Protein AF-A0A934MKE3-F1 (afdb_monomer_lite)

Structure (mmCIF, N/CA/C/O backbone):
data_AF-A0A934MKE3-F1
#
_entry.id   AF-A0A934MKE3-F1
#
loop_
_atom_site.group_PDB
_atom_site.id
_atom_site.type_symbol
_atom_site.label_atom_id
_atom_site.label_alt_id
_atom_site.label_comp_id
_atom_site.label_asym_id
_atom_site.label_entity_id
_atom_site.label_seq_id
_atom_site.pdbx_PDB_ins_code
_atom_site.Cartn_x
_atom_site.Cartn_y
_atom_site.Cartn_z
_atom_site.occupancy
_atom_site.B_iso_or_equiv
_atom_site.auth_seq_id
_atom_site.auth_comp_id
_atom_site.auth_asym_id
_atom_site.auth_atom_id
_atom_site.pdbx_PDB_model_num
ATOM 1 N N . MET A 1 1 ? -7.592 9.055 -10.325 1.00 65.50 1 MET A N 1
ATOM 2 C CA . MET A 1 1 ? -6.596 9.109 -9.235 1.00 65.50 1 MET A CA 1
ATOM 3 C C . MET A 1 1 ? -7.256 8.612 -7.961 1.00 65.50 1 MET A C 1
ATOM 5 O O . MET A 1 1 ? -8.304 9.139 -7.604 1.00 65.50 1 MET A O 1
ATOM 9 N N . LEU A 1 2 ? -6.713 7.560 -7.345 1.00 81.56 2 LEU A N 1
ATOM 10 C CA . LEU A 1 2 ? -7.258 6.968 -6.118 1.00 81.56 2 LEU A CA 1
ATOM 11 C C . LEU A 1 2 ? -6.982 7.886 -4.920 1.00 81.56 2 LEU A C 1
ATOM 13 O O . LEU A 1 2 ? -6.021 8.658 -4.921 1.00 81.56 2 LEU A O 1
ATOM 17 N N . LYS A 1 3 ? -7.829 7.820 -3.888 1.00 84.31 3 LYS A N 1
ATOM 18 C CA . LYS A 1 3 ? -7.722 8.707 -2.722 1.00 84.31 3 LYS A CA 1
ATOM 19 C C . LYS A 1 3 ? -6.380 8.546 -2.005 1.00 84.31 3 LYS A C 1
ATOM 21 O O . LYS A 1 3 ? -5.757 9.561 -1.706 1.00 84.31 3 LYS A O 1
ATOM 26 N N . PHE A 1 4 ? -5.903 7.315 -1.800 1.00 83.56 4 PHE A N 1
ATOM 27 C CA . PHE A 1 4 ? -4.581 7.083 -1.208 1.00 83.56 4 PHE A CA 1
ATOM 28 C C . PHE A 1 4 ? -3.449 7.681 -2.053 1.00 83.56 4 PHE A C 1
ATOM 30 O O . PHE A 1 4 ? -2.559 8.306 -1.493 1.00 83.56 4 PHE A O 1
ATOM 37 N N . GLN A 1 5 ? -3.519 7.596 -3.387 1.00 83.75 5 GLN A N 1
ATOM 38 C CA . GLN A 1 5 ? -2.505 8.186 -4.271 1.00 83.75 5 GLN A CA 1
ATOM 39 C C . GLN A 1 5 ? -2.430 9.704 -4.096 1.00 83.75 5 GLN A C 1
ATOM 41 O O . GLN A 1 5 ? -1.339 10.252 -3.998 1.00 83.75 5 GLN A O 1
ATOM 46 N N . ARG A 1 6 ? -3.582 10.382 -3.987 1.00 84.81 6 ARG A N 1
ATOM 47 C CA . ARG A 1 6 ? -3.621 11.821 -3.685 1.00 84.81 6 ARG A CA 1
ATOM 48 C C . ARG A 1 6 ? -3.023 12.123 -2.310 1.00 84.81 6 ARG A C 1
ATOM 50 O O . ARG A 1 6 ? -2.203 13.019 -2.184 1.00 84.81 6 ARG A O 1
ATOM 57 N N . VAL A 1 7 ? -3.418 11.358 -1.291 1.00 81.94 7 VAL A N 1
ATOM 58 C CA . VAL A 1 7 ? -2.927 11.527 0.086 1.00 81.94 7 VAL A CA 1
ATOM 59 C C . VAL A 1 7 ? -1.405 11.382 0.161 1.00 81.94 7 VAL A C 1
ATOM 61 O O . VAL A 1 7 ? -0.781 12.145 0.896 1.00 81.94 7 VAL A O 1
ATOM 64 N N . LEU A 1 8 ? -0.818 10.444 -0.587 1.00 83.25 8 LEU A N 1
ATOM 65 C CA . LEU A 1 8 ? 0.632 10.268 -0.650 1.00 83.25 8 LEU A CA 1
ATOM 66 C C . LEU A 1 8 ? 1.317 11.370 -1.460 1.00 83.25 8 LEU A C 1
ATOM 68 O O . LEU A 1 8 ? 2.296 11.931 -0.982 1.00 83.25 8 LEU A O 1
ATOM 72 N N . ALA A 1 9 ? 0.778 11.739 -2.625 1.00 82.06 9 ALA A N 1
ATOM 73 C CA . ALA A 1 9 ? 1.343 12.800 -3.461 1.00 82.06 9 ALA A CA 1
ATOM 74 C C . ALA A 1 9 ? 1.414 14.154 -2.733 1.00 82.06 9 ALA A C 1
ATOM 76 O O . ALA A 1 9 ? 2.399 14.870 -2.865 1.00 82.06 9 ALA A O 1
ATOM 77 N N . ASP A 1 10 ? 0.418 14.474 -1.899 1.00 79.75 10 ASP A N 1
ATOM 78 C CA . ASP A 1 10 ? 0.414 15.696 -1.081 1.00 79.75 10 ASP A CA 1
ATOM 79 C C . ASP A 1 10 ? 1.502 15.698 0.016 1.00 79.75 10 ASP A C 1
ATOM 81 O O . ASP A 1 10 ? 1.761 16.732 0.631 1.00 79.75 10 ASP A O 1
ATOM 85 N N . ARG A 1 11 ? 2.099 14.537 0.313 1.00 76.69 11 ARG A N 1
ATOM 86 C CA . ARG A 1 11 ? 3.030 14.317 1.436 1.00 76.69 11 ARG A CA 1
ATOM 87 C C . ARG A 1 11 ? 4.433 13.924 0.998 1.00 76.69 11 ARG A C 1
ATOM 89 O O . ARG A 1 11 ? 5.348 13.978 1.811 1.00 76.69 11 ARG A O 1
ATOM 96 N N . GLN A 1 12 ? 4.608 13.525 -0.256 1.00 74.25 12 GLN A N 1
ATOM 97 C CA . GLN A 1 12 ? 5.868 13.017 -0.770 1.00 74.25 12 GLN A CA 1
ATOM 98 C C . GLN A 1 12 ? 6.550 14.074 -1.647 1.00 74.25 12 GLN A C 1
ATOM 100 O O . GLN A 1 12 ? 6.058 14.382 -2.735 1.00 74.25 12 GLN A O 1
ATOM 105 N N . PRO A 1 13 ? 7.705 14.623 -1.229 1.00 64.81 13 PRO A N 1
ATOM 106 C CA . PRO A 1 13 ? 8.581 15.327 -2.151 1.00 64.81 13 PRO A CA 1
ATOM 107 C C . PRO A 1 13 ? 9.019 14.372 -3.276 1.00 64.81 13 PRO A C 1
ATOM 109 O O . PRO A 1 13 ? 9.280 13.197 -2.995 1.00 64.81 13 PRO A O 1
ATOM 112 N N . PRO A 1 14 ? 9.153 14.841 -4.530 1.00 60.19 14 PRO A N 1
ATOM 113 C CA . PRO A 1 14 ? 9.621 14.002 -5.630 1.00 60.19 14 PRO A CA 1
ATOM 114 C C . PRO A 1 14 ? 10.926 13.272 -5.274 1.00 60.19 14 PRO A C 1
ATOM 116 O O . PRO A 1 14 ? 11.873 13.893 -4.791 1.00 60.19 14 PRO A O 1
ATOM 119 N N . GLY A 1 15 ? 10.967 11.954 -5.488 1.00 60.12 15 GLY A N 1
ATOM 120 C CA . GLY A 1 15 ? 12.159 11.126 -5.262 1.00 60.12 15 GLY A CA 1
ATOM 121 C C . GLY A 1 15 ? 12.518 10.850 -3.795 1.00 60.12 15 GLY A C 1
ATOM 122 O O . GLY A 1 15 ? 13.612 10.361 -3.527 1.00 60.12 15 GLY A O 1
ATOM 123 N N . SER A 1 16 ? 11.643 11.161 -2.833 1.00 69.12 16 SER A N 1
ATOM 124 C CA . SER A 1 16 ? 11.897 10.925 -1.401 1.00 69.12 16 SER A CA 1
ATOM 125 C C . SER A 1 16 ? 10.960 9.862 -0.832 1.00 69.12 16 SER A C 1
ATOM 127 O O . SER A 1 16 ? 9.783 9.838 -1.169 1.00 69.12 16 SER A O 1
ATOM 129 N N . ALA A 1 17 ? 11.455 8.995 0.053 1.00 71.94 17 ALA A N 1
ATOM 130 C CA . ALA A 1 17 ? 10.603 8.050 0.781 1.00 71.94 17 ALA A CA 1
ATOM 131 C C . ALA A 1 17 ? 9.714 8.784 1.798 1.00 71.94 17 ALA A C 1
ATOM 133 O O . ALA A 1 17 ? 10.132 9.797 2.369 1.00 71.94 17 ALA A O 1
ATOM 134 N N . LEU A 1 18 ? 8.514 8.262 2.060 1.00 79.31 18 LEU A N 1
ATOM 135 C CA . LEU A 1 18 ? 7.636 8.833 3.082 1.00 79.31 18 LEU A CA 1
ATOM 136 C C . LEU A 1 18 ? 8.216 8.640 4.485 1.00 79.31 18 LEU A C 1
ATOM 138 O O . LEU A 1 18 ? 8.690 7.559 4.849 1.00 79.31 18 LEU A O 1
ATOM 142 N N . SER A 1 19 ? 8.143 9.688 5.309 1.00 84.88 19 SER A N 1
ATOM 143 C CA . SER A 1 19 ? 8.514 9.563 6.715 1.00 84.88 19 SER A CA 1
ATOM 144 C C . SER A 1 19 ? 7.461 8.762 7.485 1.00 84.88 19 SER A C 1
ATOM 146 O O . SER A 1 19 ? 6.289 8.688 7.109 1.00 84.88 19 SER A O 1
ATOM 148 N N . GLN A 1 20 ? 7.847 8.204 8.633 1.00 83.19 20 GLN A N 1
ATOM 149 C CA . GLN A 1 20 ? 6.900 7.510 9.510 1.00 83.19 20 GLN A CA 1
ATOM 150 C C . GLN A 1 20 ? 5.760 8.435 9.984 1.00 83.19 20 GLN A C 1
ATOM 152 O O . GLN A 1 20 ? 4.634 7.975 10.181 1.00 83.19 20 GLN A O 1
ATOM 157 N N . ALA A 1 21 ? 6.035 9.736 10.134 1.00 85.94 21 ALA A N 1
ATOM 158 C CA . ALA A 1 21 ? 5.028 10.733 10.485 1.00 85.94 21 ALA A CA 1
ATOM 159 C C . ALA A 1 21 ? 4.023 10.951 9.342 1.00 85.94 21 ALA A C 1
ATOM 161 O O . ALA A 1 21 ? 2.818 11.015 9.596 1.00 85.94 21 ALA A O 1
ATOM 162 N N . ASP A 1 22 ? 4.493 10.984 8.093 1.00 87.81 22 ASP A N 1
ATOM 163 C CA . ASP A 1 22 ? 3.630 11.118 6.915 1.00 87.81 22 ASP A CA 1
ATOM 164 C C . ASP A 1 22 ? 2.735 9.894 6.733 1.00 87.81 22 ASP A C 1
ATOM 166 O O . ASP A 1 22 ? 1.536 10.038 6.486 1.00 87.81 22 ASP A O 1
ATOM 170 N N . ILE A 1 23 ? 3.287 8.693 6.937 1.00 87.38 23 ILE A N 1
ATOM 171 C CA . ILE A 1 23 ? 2.528 7.438 6.938 1.00 87.38 23 ILE A CA 1
ATOM 172 C C . ILE A 1 23 ? 1.444 7.468 8.020 1.00 87.38 23 ILE A C 1
ATOM 174 O O . ILE A 1 23 ? 0.281 7.187 7.733 1.00 87.38 23 ILE A O 1
ATOM 178 N N . ALA A 1 24 ? 1.784 7.848 9.255 1.00 87.81 24 ALA A N 1
ATOM 179 C CA . ALA A 1 24 ? 0.809 7.924 10.342 1.00 87.81 24 ALA A CA 1
ATOM 180 C C . ALA A 1 24 ? -0.312 8.938 10.047 1.00 87.81 24 ALA A C 1
ATOM 182 O O . ALA A 1 24 ? -1.490 8.647 10.271 1.00 87.81 24 ALA A O 1
ATOM 183 N N . ALA A 1 25 ? 0.036 10.104 9.494 1.00 87.75 25 ALA A N 1
ATOM 184 C CA . ALA A 1 25 ? -0.932 11.118 9.090 1.00 87.75 25 ALA A CA 1
ATOM 185 C C . ALA A 1 25 ? -1.835 10.632 7.944 1.00 87.75 25 ALA A C 1
ATOM 187 O O . ALA A 1 25 ? -3.041 10.881 7.958 1.00 87.75 25 ALA A O 1
ATOM 188 N N . ALA A 1 26 ? -1.273 9.919 6.965 1.00 90.00 26 ALA A N 1
ATOM 189 C CA . ALA A 1 26 ? -2.019 9.341 5.855 1.00 90.00 26 ALA A CA 1
ATOM 190 C C . ALA A 1 26 ? -3.012 8.271 6.332 1.00 90.00 26 ALA A C 1
ATOM 192 O O . ALA A 1 26 ? -4.177 8.312 5.941 1.00 90.00 26 ALA A O 1
ATOM 193 N N . VAL A 1 27 ? -2.602 7.377 7.239 1.00 91.19 27 VAL A N 1
ATOM 194 C CA . VAL A 1 27 ? -3.475 6.341 7.827 1.00 91.19 27 VAL A CA 1
ATOM 195 C C . VAL A 1 27 ? -4.731 6.953 8.460 1.00 91.19 27 VAL A C 1
ATOM 197 O O . VAL A 1 27 ? -5.820 6.409 8.297 1.00 91.19 27 VAL A O 1
ATOM 200 N N . GLY A 1 28 ? -4.616 8.113 9.116 1.00 90.38 28 GLY A N 1
ATOM 201 C CA . GLY A 1 28 ? -5.758 8.815 9.716 1.00 90.38 28 GLY A CA 1
ATOM 202 C C . GLY A 1 28 ? -6.802 9.331 8.715 1.00 90.38 28 GLY A C 1
ATOM 203 O O . GLY A 1 28 ? -7.940 9.598 9.101 1.00 90.38 28 GLY A O 1
ATOM 204 N N . LEU A 1 29 ? -6.442 9.459 7.435 1.00 91.75 29 LEU A N 1
ATOM 205 C CA . LEU A 1 29 ? -7.314 9.974 6.375 1.00 91.75 29 LEU A CA 1
ATOM 206 C C . LEU A 1 29 ? -7.935 8.875 5.511 1.00 91.75 29 LEU A C 1
ATOM 208 O O . LEU A 1 29 ? -8.858 9.152 4.739 1.00 91.75 29 LEU A O 1
ATOM 212 N N . LEU A 1 30 ? -7.435 7.646 5.606 1.00 92.75 30 LEU A N 1
ATOM 213 C CA . LEU A 1 30 ? -7.855 6.522 4.776 1.00 92.75 30 LEU A CA 1
ATOM 214 C C . LEU A 1 30 ? -8.939 5.689 5.474 1.00 92.75 30 LEU A C 1
ATOM 216 O O . LEU A 1 30 ? -9.034 5.635 6.700 1.00 92.75 30 LEU A O 1
ATOM 220 N N . GLY A 1 31 ? -9.822 5.107 4.666 1.00 92.44 31 GLY A N 1
ATOM 221 C CA . GLY A 1 31 ? -10.940 4.275 5.108 1.00 92.44 31 GLY A CA 1
ATOM 222 C C . GLY A 1 31 ? -10.793 2.820 4.669 1.00 92.44 31 GLY A C 1
ATOM 223 O O . GLY A 1 31 ? -9.855 2.470 3.958 1.00 92.44 31 GLY A O 1
ATOM 224 N N . ALA A 1 32 ? -11.759 1.986 5.054 1.00 91.06 32 ALA A N 1
ATOM 225 C CA . ALA A 1 32 ? -11.822 0.577 4.664 1.00 91.06 32 ALA A CA 1
ATOM 226 C C . ALA A 1 32 ? -11.756 0.381 3.134 1.00 91.06 32 ALA A C 1
ATOM 228 O O . ALA A 1 32 ? -11.000 -0.457 2.652 1.00 91.06 32 ALA A O 1
ATOM 229 N N . ASP A 1 33 ? -12.456 1.220 2.362 1.00 91.19 33 ASP A N 1
ATOM 230 C CA . ASP A 1 33 ? -12.465 1.150 0.891 1.00 91.19 33 ASP A CA 1
ATOM 231 C C . ASP A 1 33 ? -11.080 1.386 0.261 1.00 91.19 33 ASP A C 1
ATOM 233 O O . ASP A 1 33 ? -10.793 0.905 -0.840 1.00 91.19 33 ASP A O 1
ATOM 237 N N . ASP A 1 34 ? -10.202 2.114 0.961 1.00 93.88 34 ASP A N 1
ATOM 238 C CA . ASP A 1 34 ? -8.842 2.387 0.500 1.00 93.88 34 ASP A CA 1
ATOM 239 C C . ASP A 1 34 ? -7.953 1.131 0.608 1.00 93.88 34 ASP A C 1
ATOM 241 O O . ASP A 1 34 ? -7.028 0.977 -0.186 1.00 93.88 34 ASP A O 1
ATOM 245 N N . VAL A 1 35 ? -8.254 0.192 1.517 1.00 94.81 35 VAL A N 1
ATOM 246 C CA . VAL A 1 35 ? -7.451 -1.024 1.754 1.00 94.81 35 VAL A CA 1
ATOM 247 C C . VAL A 1 35 ? -7.363 -1.892 0.500 1.00 94.81 35 VAL A C 1
ATOM 249 O O . VAL A 1 35 ? -6.271 -2.176 0.008 1.00 94.81 35 VAL A O 1
ATOM 252 N N . ALA A 1 36 ? -8.510 -2.267 -0.070 1.00 94.12 36 ALA A N 1
ATOM 253 C CA . ALA A 1 36 ? -8.542 -3.102 -1.269 1.00 94.12 36 ALA A CA 1
ATOM 254 C C . ALA A 1 36 ? -7.930 -2.385 -2.485 1.00 94.12 36 ALA A C 1
ATOM 256 O O . ALA A 1 36 ? -7.356 -3.021 -3.368 1.00 94.12 36 ALA A O 1
ATOM 257 N N . ALA A 1 37 ? -8.045 -1.055 -2.545 1.00 94.69 37 ALA A N 1
ATOM 258 C CA . ALA A 1 37 ? -7.425 -0.258 -3.597 1.00 94.69 37 ALA A CA 1
ATOM 259 C C . ALA A 1 37 ? -5.893 -0.250 -3.487 1.00 94.69 37 ALA A C 1
ATOM 261 O O . ALA A 1 37 ? -5.222 -0.346 -4.513 1.00 94.69 37 ALA A O 1
ATOM 262 N N . ILE A 1 38 ? -5.356 -0.174 -2.266 1.00 95.56 38 ILE A N 1
ATOM 263 C CA . ILE A 1 38 ? -3.917 -0.232 -2.000 1.00 95.56 38 ILE A CA 1
ATOM 264 C C . ILE A 1 38 ? -3.354 -1.603 -2.386 1.00 95.56 38 ILE A C 1
ATOM 266 O O . ILE A 1 38 ? -2.388 -1.652 -3.141 1.00 95.56 38 ILE A O 1
ATOM 270 N N . VAL A 1 39 ? -3.978 -2.703 -1.947 1.00 96.06 39 VAL A N 1
ATOM 271 C CA . VAL A 1 39 ? -3.501 -4.064 -2.264 1.00 96.06 39 VAL A CA 1
ATOM 272 C C . VAL A 1 39 ? -3.476 -4.312 -3.775 1.00 96.06 39 VAL A C 1
ATOM 274 O O . VAL A 1 39 ? -2.443 -4.698 -4.313 1.00 96.06 39 VAL A O 1
ATOM 277 N N . ARG A 1 40 ? -4.558 -3.979 -4.495 1.00 95.12 40 ARG A N 1
ATOM 278 C CA . ARG A 1 40 ? -4.590 -4.102 -5.966 1.00 95.12 40 ARG A CA 1
ATOM 279 C C . ARG A 1 40 ? -3.507 -3.278 -6.657 1.00 95.12 40 ARG A C 1
ATOM 281 O O . ARG A 1 40 ? -3.016 -3.661 -7.714 1.00 95.12 40 ARG A O 1
ATOM 288 N N . TRP A 1 41 ? -3.172 -2.118 -6.098 1.00 95.06 41 TRP A N 1
ATOM 289 C CA . TRP A 1 41 ? -2.106 -1.289 -6.643 1.00 95.06 41 TRP A CA 1
ATOM 290 C C . TRP A 1 41 ? -0.726 -1.898 -6.388 1.00 95.06 41 TRP A C 1
ATOM 292 O O . TRP A 1 41 ? 0.117 -1.858 -7.276 1.00 95.06 41 TRP A O 1
ATOM 302 N N . MET A 1 42 ? -0.505 -2.510 -5.222 1.00 95.50 42 MET A N 1
ATOM 303 C CA . MET A 1 42 ? 0.729 -3.248 -4.940 1.00 95.50 42 MET A CA 1
ATOM 304 C C . MET A 1 42 ? 0.922 -4.440 -5.882 1.00 95.50 42 MET A C 1
ATOM 306 O O . MET A 1 42 ? 2.031 -4.613 -6.381 1.00 95.50 42 MET A O 1
ATOM 310 N N . ASP A 1 43 ? -0.142 -5.193 -6.182 1.00 95.81 43 ASP A N 1
ATOM 311 C CA . ASP A 1 43 ? -0.091 -6.305 -7.144 1.00 95.81 43 ASP A CA 1
ATOM 312 C C . ASP A 1 43 ? 0.233 -5.825 -8.558 1.00 95.81 43 ASP A C 1
ATOM 314 O O . ASP A 1 43 ? 1.048 -6.421 -9.257 1.00 95.81 43 ASP A O 1
ATOM 318 N N . ARG A 1 44 ? -0.361 -4.703 -8.974 1.00 94.94 44 ARG A N 1
ATOM 319 C CA . ARG A 1 44 ? -0.024 -4.074 -10.251 1.00 94.94 44 ARG A CA 1
ATOM 320 C C . ARG A 1 44 ? 1.454 -3.681 -10.307 1.00 94.94 44 ARG A C 1
ATOM 322 O O . ARG A 1 44 ? 2.106 -3.959 -11.303 1.00 94.94 44 ARG A O 1
ATOM 329 N N . LEU A 1 45 ? 1.969 -3.054 -9.249 1.00 92.69 45 LEU A N 1
ATOM 330 C CA . LEU A 1 45 ? 3.380 -2.679 -9.155 1.00 92.69 45 LEU A CA 1
ATOM 331 C C . LEU A 1 45 ? 4.304 -3.905 -9.182 1.00 92.69 45 LEU A C 1
ATOM 333 O O . LEU A 1 45 ? 5.366 -3.841 -9.788 1.00 92.69 45 LEU A O 1
ATOM 337 N N . ALA A 1 46 ? 3.901 -5.021 -8.567 1.00 91.00 46 ALA A N 1
ATOM 338 C CA . ALA A 1 46 ? 4.659 -6.268 -8.641 1.00 91.00 46 ALA A CA 1
ATOM 339 C C . ALA A 1 46 ? 4.766 -6.755 -10.094 1.00 91.00 46 ALA A C 1
ATOM 341 O O . ALA A 1 46 ? 5.869 -7.019 -10.558 1.00 91.00 46 ALA A O 1
ATOM 342 N N . GLY A 1 47 ? 3.647 -6.763 -10.827 1.00 91.69 47 GLY A N 1
ATOM 343 C CA . GLY A 1 47 ? 3.643 -7.106 -12.251 1.00 91.69 47 GLY A CA 1
ATOM 344 C C . GLY A 1 47 ? 4.491 -6.156 -13.103 1.00 91.69 47 GLY A C 1
ATOM 345 O O . GLY A 1 47 ? 5.283 -6.617 -13.913 1.00 91.69 47 GLY A O 1
ATOM 346 N N . GLU A 1 48 ? 4.389 -4.840 -12.879 1.00 91.56 48 GLU A N 1
ATOM 347 C CA . GLU A 1 48 ? 5.215 -3.847 -13.586 1.00 91.56 48 GLU A CA 1
ATOM 348 C C . GLU A 1 48 ? 6.714 -4.070 -13.328 1.00 91.56 48 GLU A C 1
ATOM 350 O O . GLU A 1 48 ? 7.510 -3.967 -14.256 1.00 91.56 48 GLU A O 1
ATOM 355 N N . ARG A 1 49 ? 7.105 -4.425 -12.096 1.00 87.31 49 ARG A N 1
ATOM 356 C CA . ARG A 1 49 ? 8.500 -4.742 -11.755 1.00 87.31 49 ARG A CA 1
ATOM 357 C C . ARG A 1 49 ? 8.996 -5.993 -12.472 1.00 87.31 49 ARG A C 1
ATOM 359 O O . ARG A 1 49 ? 10.127 -6.003 -12.940 1.00 87.31 49 ARG A O 1
ATOM 366 N N . ASP A 1 50 ? 8.176 -7.036 -12.537 1.00 86.81 50 ASP A N 1
ATOM 367 C CA . ASP A 1 50 ? 8.555 -8.307 -13.161 1.00 86.81 50 ASP A CA 1
ATOM 368 C C . ASP A 1 50 ? 8.689 -8.187 -14.696 1.00 86.81 50 ASP A C 1
ATOM 370 O O . ASP A 1 50 ? 9.334 -9.017 -15.336 1.00 86.81 50 ASP A O 1
ATOM 374 N N . GLU A 1 51 ? 8.113 -7.137 -15.290 1.00 89.19 51 GLU A N 1
ATOM 375 C CA . GLU A 1 51 ? 8.253 -6.787 -16.709 1.00 89.19 51 GLU A CA 1
ATOM 376 C C . GLU A 1 51 ? 9.477 -5.897 -17.006 1.00 89.19 51 GLU A C 1
ATOM 378 O O . GLU A 1 51 ? 9.807 -5.684 -18.180 1.00 89.19 51 GLU A O 1
ATOM 383 N N . LEU A 1 52 ? 10.164 -5.373 -15.981 1.00 87.81 52 LEU A N 1
ATOM 384 C CA . LEU A 1 52 ? 11.336 -4.523 -16.180 1.00 87.81 52 LEU A CA 1
ATOM 385 C C . LEU A 1 52 ? 12.544 -5.335 -16.676 1.00 87.81 52 LEU A C 1
ATOM 387 O O . LEU A 1 52 ? 12.815 -6.426 -16.172 1.00 87.81 52 LEU A O 1
ATOM 391 N N . PRO A 1 53 ? 13.327 -4.804 -17.633 1.00 84.50 53 PRO A N 1
ATOM 392 C CA . PRO A 1 53 ? 14.604 -5.398 -18.001 1.00 84.50 53 PRO A CA 1
ATOM 393 C C . PRO A 1 53 ? 15.585 -5.409 -16.821 1.00 84.50 53 PRO A C 1
ATOM 395 O O . PRO A 1 53 ? 15.708 -4.410 -16.119 1.00 84.50 53 PRO A O 1
ATOM 398 N N . ASP A 1 54 ? 16.390 -6.468 -16.690 1.00 79.81 54 ASP A N 1
ATOM 399 C CA . ASP A 1 54 ? 17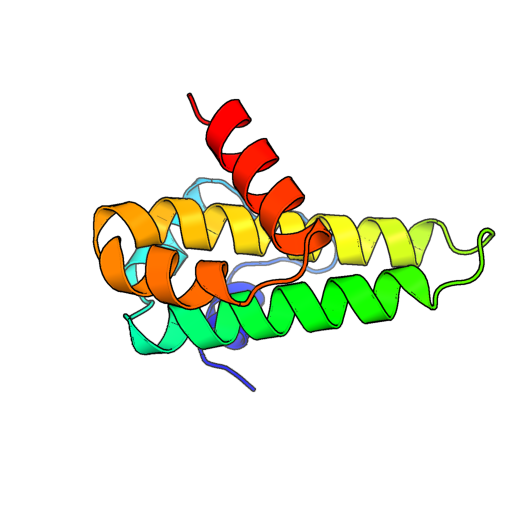.374 -6.624 -15.597 1.00 79.81 54 ASP A CA 1
ATOM 400 C C . ASP A 1 54 ? 18.381 -5.462 -15.456 1.00 79.81 54 ASP A C 1
ATOM 402 O O . ASP A 1 54 ? 19.010 -5.299 -14.411 1.00 79.81 54 ASP A O 1
ATOM 406 N N . TRP A 1 55 ? 18.589 -4.674 -16.517 1.00 78.81 55 TRP A N 1
ATOM 407 C CA . TRP A 1 55 ? 19.502 -3.529 -16.509 1.00 78.81 55 TRP A CA 1
ATOM 408 C C . TRP A 1 55 ? 18.863 -2.235 -15.977 1.00 78.81 55 TRP A C 1
ATOM 410 O O . TRP A 1 55 ? 19.596 -1.279 -15.719 1.00 78.81 55 TRP A O 1
ATOM 420 N N . ASP A 1 56 ? 17.539 -2.191 -15.794 1.00 81.88 56 ASP A N 1
ATOM 421 C CA . ASP A 1 56 ? 16.797 -1.027 -15.294 1.00 81.88 56 ASP A CA 1
ATOM 422 C C . ASP A 1 56 ? 16.578 -1.111 -13.773 1.00 81.88 56 ASP A C 1
ATOM 424 O O . ASP A 1 56 ? 15.478 -1.333 -13.260 1.00 81.88 56 ASP A O 1
ATOM 428 N N . GLY A 1 57 ? 17.682 -0.965 -13.037 1.00 80.81 57 GLY A N 1
ATOM 429 C CA . GLY A 1 57 ? 17.673 -0.980 -11.573 1.00 80.81 57 GLY A CA 1
ATOM 430 C C . GLY A 1 57 ? 16.985 0.238 -10.950 1.00 80.81 57 GLY A C 1
ATOM 431 O O . GLY A 1 57 ? 16.411 0.120 -9.871 1.00 80.81 57 GLY A O 1
ATOM 432 N N . ASP A 1 58 ? 16.989 1.386 -11.633 1.00 86.75 58 ASP A N 1
ATOM 433 C CA . ASP A 1 58 ? 16.402 2.624 -11.109 1.00 86.75 58 ASP A CA 1
ATOM 434 C C . ASP A 1 58 ? 14.872 2.517 -11.033 1.00 86.75 58 ASP A C 1
ATOM 436 O O . ASP A 1 58 ? 14.275 2.819 -9.996 1.00 86.75 58 ASP A O 1
ATOM 440 N N . ALA A 1 59 ? 14.228 2.018 -12.095 1.00 85.56 59 ALA A N 1
ATOM 441 C CA . ALA A 1 59 ? 12.785 1.794 -12.088 1.00 85.56 59 ALA A CA 1
ATOM 442 C C . ALA A 1 59 ? 12.382 0.697 -11.088 1.00 85.56 59 ALA A C 1
ATOM 444 O O . ALA A 1 59 ? 11.375 0.833 -10.387 1.00 85.56 59 ALA A O 1
ATOM 445 N N . ALA A 1 60 ? 13.185 -0.367 -10.973 1.00 86.44 60 ALA A N 1
ATOM 446 C CA . ALA A 1 60 ? 12.946 -1.433 -10.003 1.00 86.44 60 ALA A CA 1
ATOM 447 C C . ALA A 1 60 ? 13.008 -0.914 -8.554 1.00 86.44 60 ALA A C 1
ATOM 449 O O . ALA A 1 60 ? 12.143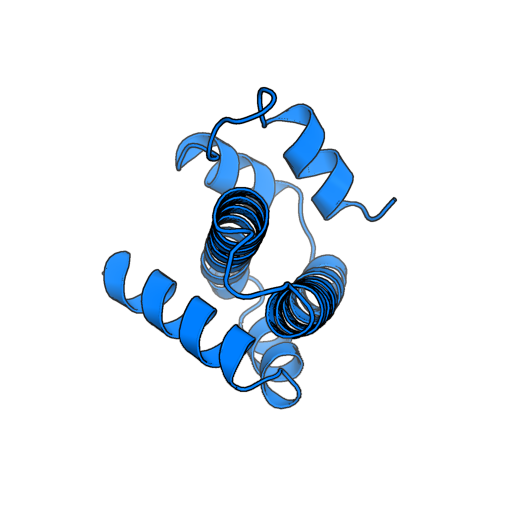 -1.250 -7.738 1.00 86.44 60 ALA A O 1
ATOM 450 N N . ASP A 1 61 ? 13.977 -0.048 -8.247 1.00 87.56 61 ASP A N 1
ATOM 451 C CA . ASP A 1 61 ? 14.118 0.600 -6.943 1.00 87.56 61 ASP A CA 1
ATOM 452 C C . ASP A 1 61 ? 12.936 1.522 -6.623 1.00 87.56 61 ASP A C 1
ATOM 454 O O . ASP A 1 61 ? 12.433 1.524 -5.494 1.00 87.56 61 ASP A O 1
ATOM 458 N N . ASP A 1 62 ? 12.462 2.297 -7.599 1.00 87.94 62 ASP A N 1
ATOM 459 C CA . ASP A 1 62 ? 11.320 3.192 -7.411 1.00 87.94 62 ASP A CA 1
ATOM 460 C C . ASP A 1 62 ? 10.019 2.418 -7.167 1.00 87.94 62 ASP A C 1
ATOM 462 O O . ASP A 1 62 ? 9.257 2.755 -6.251 1.00 87.94 62 ASP A O 1
ATOM 466 N N . ILE A 1 63 ? 9.794 1.327 -7.906 1.00 89.56 63 ILE A N 1
ATOM 467 C CA . ILE A 1 63 ? 8.661 0.430 -7.660 1.00 89.56 63 ILE A CA 1
ATOM 468 C C . ILE A 1 63 ? 8.764 -0.196 -6.266 1.00 89.56 63 ILE A C 1
ATOM 470 O O . ILE A 1 63 ? 7.779 -0.211 -5.519 1.00 89.56 63 ILE A O 1
ATOM 474 N N . TRP A 1 64 ? 9.950 -0.669 -5.879 1.00 89.56 64 TRP A N 1
ATOM 475 C CA . TRP A 1 64 ? 10.167 -1.251 -4.558 1.00 89.56 64 TRP A CA 1
ATOM 476 C C . TRP A 1 64 ? 9.860 -0.247 -3.438 1.00 89.56 64 TRP A C 1
ATOM 478 O O . TRP A 1 64 ? 9.159 -0.586 -2.478 1.00 89.56 64 TRP A O 1
ATOM 488 N N . ARG A 1 65 ? 10.313 1.010 -3.568 1.00 88.75 65 ARG A N 1
ATOM 489 C CA . ARG A 1 65 ? 10.007 2.083 -2.601 1.00 88.75 65 ARG A CA 1
ATOM 490 C C . ARG A 1 65 ? 8.506 2.340 -2.514 1.00 88.75 65 ARG A C 1
ATOM 492 O O . ARG A 1 65 ? 7.973 2.421 -1.408 1.00 88.75 65 ARG A O 1
ATOM 499 N N . ALA A 1 66 ? 7.816 2.407 -3.651 1.00 90.06 66 ALA A N 1
ATOM 500 C CA . ALA A 1 66 ? 6.370 2.598 -3.681 1.00 90.06 66 ALA A CA 1
ATOM 501 C C . ALA A 1 66 ? 5.622 1.440 -2.995 1.00 90.06 66 ALA A C 1
ATOM 503 O O . ALA A 1 66 ? 4.736 1.677 -2.173 1.00 90.06 66 ALA A O 1
ATOM 504 N N . GLN A 1 67 ? 5.996 0.186 -3.268 1.00 92.12 67 GLN A N 1
ATOM 505 C CA . GLN A 1 67 ? 5.400 -0.981 -2.609 1.00 92.12 67 GLN A CA 1
ATOM 506 C C . GLN A 1 67 ? 5.658 -0.986 -1.097 1.00 92.12 67 GLN A C 1
ATOM 508 O O . GLN A 1 67 ? 4.749 -1.286 -0.319 1.00 92.12 67 GLN A O 1
ATOM 513 N N . ARG A 1 68 ? 6.864 -0.605 -0.661 1.00 92.31 68 ARG A N 1
ATOM 514 C CA . ARG A 1 68 ? 7.199 -0.471 0.762 1.00 92.31 68 ARG A CA 1
ATOM 515 C C . ARG A 1 68 ? 6.309 0.562 1.455 1.00 92.31 68 ARG A C 1
ATOM 517 O O . ARG A 1 68 ? 5.759 0.277 2.520 1.00 92.31 68 ARG A O 1
ATOM 524 N N . ASP A 1 69 ? 6.151 1.743 0.867 1.00 91.56 69 ASP A N 1
ATOM 525 C CA . ASP A 1 69 ? 5.340 2.822 1.439 1.00 91.56 69 ASP A CA 1
ATOM 526 C C . ASP A 1 69 ? 3.864 2.409 1.581 1.00 91.56 69 ASP A C 1
ATOM 528 O O . ASP A 1 69 ? 3.228 2.656 2.612 1.00 91.56 69 ASP A O 1
ATOM 532 N N . LEU A 1 70 ? 3.335 1.679 0.597 1.00 93.69 70 LEU A N 1
ATOM 533 C CA . LEU A 1 70 ? 1.984 1.115 0.638 1.00 93.69 70 LEU A CA 1
ATOM 534 C C . LEU A 1 70 ? 1.834 0.010 1.695 1.00 93.69 70 LEU A C 1
ATOM 536 O O . LEU A 1 70 ? 0.836 -0.010 2.419 1.00 93.69 70 LEU A O 1
ATOM 540 N N . ALA A 1 71 ? 2.830 -0.862 1.861 1.00 94.44 71 ALA A N 1
ATOM 541 C CA . ALA A 1 71 ? 2.838 -1.859 2.932 1.00 94.44 71 ALA A CA 1
ATOM 542 C C . ALA A 1 71 ? 2.856 -1.217 4.331 1.00 94.44 71 ALA A C 1
ATOM 544 O O . ALA A 1 71 ? 2.181 -1.698 5.249 1.00 94.44 71 ALA A O 1
ATOM 545 N N . MET A 1 72 ? 3.571 -0.100 4.505 1.00 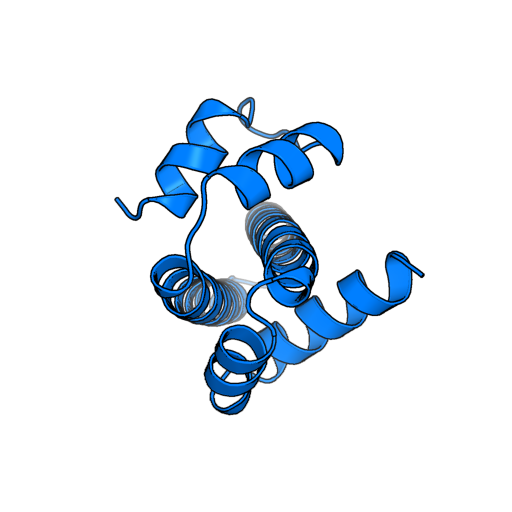92.81 72 MET A N 1
ATOM 546 C CA . MET A 1 72 ? 3.546 0.658 5.760 1.00 92.81 72 MET A CA 1
ATOM 547 C C . MET A 1 72 ? 2.153 1.239 6.042 1.00 92.81 72 MET A C 1
ATOM 549 O O . MET A 1 72 ? 1.678 1.159 7.180 1.00 92.81 72 MET A O 1
ATOM 553 N N . LEU A 1 73 ? 1.461 1.759 5.019 1.00 92.62 73 LEU A N 1
ATOM 554 C CA . LEU A 1 73 ? 0.069 2.200 5.156 1.00 92.62 73 LEU A CA 1
ATOM 555 C C . LEU A 1 73 ? -0.857 1.052 5.564 1.00 92.62 73 LEU A C 1
ATOM 557 O O . LEU A 1 73 ? -1.640 1.221 6.497 1.00 92.62 73 LEU A O 1
ATOM 561 N N . LEU A 1 74 ? -0.759 -0.112 4.911 1.00 94.50 74 LEU A N 1
ATOM 562 C CA . LEU A 1 74 ? -1.574 -1.287 5.247 1.00 94.50 74 LEU A CA 1
ATOM 563 C C . LEU A 1 74 ? -1.336 -1.755 6.684 1.00 94.50 74 LEU A C 1
ATOM 565 O O . LEU A 1 74 ? -2.294 -2.030 7.402 1.00 94.50 74 LEU A O 1
ATOM 569 N N . THR A 1 75 ? -0.081 -1.763 7.137 1.00 93.12 75 THR A N 1
ATOM 570 C CA . THR A 1 75 ? 0.267 -2.100 8.527 1.00 93.12 75 THR A CA 1
ATOM 571 C C . THR A 1 75 ? -0.395 -1.133 9.514 1.00 93.12 75 THR A C 1
ATOM 573 O O . THR A 1 75 ? -0.927 -1.541 10.547 1.00 93.12 75 THR A O 1
ATOM 576 N N . GLY A 1 76 ? -0.403 0.165 9.195 1.00 92.06 76 GLY A N 1
ATOM 577 C CA . GLY A 1 76 ? -1.092 1.175 9.997 1.00 92.06 76 GLY A CA 1
ATOM 578 C C . GLY A 1 76 ? -2.614 1.006 9.990 1.00 92.06 76 GLY A C 1
ATOM 579 O O . GLY A 1 76 ? -3.241 1.061 11.049 1.00 92.06 76 GLY A O 1
ATOM 580 N N . LEU A 1 77 ? -3.201 0.755 8.818 1.00 93.38 77 LEU A N 1
ATOM 581 C CA . LEU A 1 77 ? -4.640 0.545 8.642 1.00 93.38 77 LEU A CA 1
ATOM 582 C C . LEU A 1 77 ? -5.129 -0.734 9.319 1.00 93.38 77 LEU A C 1
ATOM 584 O O . LEU A 1 77 ? -6.221 -0.724 9.882 1.00 93.38 77 LEU A O 1
ATOM 588 N N . GLY A 1 78 ? -4.309 -1.785 9.366 1.00 92.31 78 GLY A N 1
ATOM 589 C CA . GLY A 1 78 ? -4.621 -3.046 10.042 1.00 92.31 78 GLY A CA 1
ATOM 590 C C . GLY A 1 78 ? -4.931 -2.888 11.534 1.00 92.31 78 GLY A C 1
ATOM 591 O O . GLY A 1 78 ? -5.638 -3.713 12.100 1.00 92.31 78 GLY A O 1
ATOM 592 N N . LYS A 1 79 ? -4.507 -1.787 12.173 1.00 91.31 79 LYS A N 1
ATOM 593 C CA . LYS A 1 79 ? -4.895 -1.471 13.561 1.00 91.31 79 LYS A CA 1
ATOM 594 C C . LYS A 1 79 ? -6.384 -1.141 13.718 1.00 91.31 79 LYS A C 1
ATOM 596 O O . LYS A 1 79 ? -6.916 -1.273 14.815 1.00 91.31 79 LYS A O 1
ATOM 601 N N . ARG A 1 80 ? -7.041 -0.673 12.651 1.00 93.62 80 ARG A N 1
ATOM 602 C CA . ARG A 1 80 ? -8.453 -0.247 12.643 1.00 93.62 80 ARG A CA 1
ATOM 603 C C . ARG A 1 80 ? -9.331 -1.104 11.725 1.00 93.62 80 ARG A C 1
ATOM 605 O O . ARG A 1 80 ? -10.508 -1.268 12.020 1.00 93.62 80 ARG A O 1
ATOM 612 N N . PHE A 1 81 ? -8.764 -1.633 10.647 1.00 95.19 81 PHE A N 1
ATOM 613 C CA . PHE A 1 81 ? -9.453 -2.345 9.568 1.00 95.19 81 PHE A CA 1
ATOM 614 C C . PHE A 1 81 ? -8.829 -3.731 9.342 1.00 95.19 81 PHE A C 1
ATOM 616 O O . PHE A 1 81 ? -8.467 -4.096 8.226 1.00 95.19 81 PHE A O 1
ATOM 623 N N . ALA A 1 82 ? -8.592 -4.473 10.429 1.00 94.38 82 ALA A N 1
ATOM 624 C CA . ALA A 1 82 ? -7.886 -5.755 10.378 1.00 94.38 82 ALA A CA 1
ATOM 625 C C . ALA A 1 82 ? -8.565 -6.759 9.432 1.00 94.38 82 ALA A C 1
ATOM 627 O O . ALA A 1 82 ? -7.884 -7.386 8.626 1.00 94.38 82 ALA A O 1
ATOM 628 N N . GLY A 1 83 ? -9.898 -6.865 9.493 1.00 95.44 83 GLY A N 1
ATOM 629 C CA . GLY A 1 83 ? -10.660 -7.799 8.664 1.00 95.44 83 GLY A CA 1
ATOM 630 C C . GLY A 1 83 ? -10.614 -7.447 7.179 1.00 95.44 83 GLY A C 1
ATOM 631 O O . GLY A 1 83 ? -10.498 -8.330 6.338 1.00 95.44 83 GLY A O 1
ATOM 632 N N . GLU A 1 84 ? -10.643 -6.159 6.838 1.00 96.62 84 GLU A N 1
ATOM 633 C CA . GLU A 1 84 ? -10.536 -5.700 5.454 1.00 96.62 84 GLU A CA 1
ATOM 634 C C . GLU A 1 84 ? -9.126 -5.891 4.898 1.00 96.62 84 GLU A C 1
ATOM 636 O O . GLU A 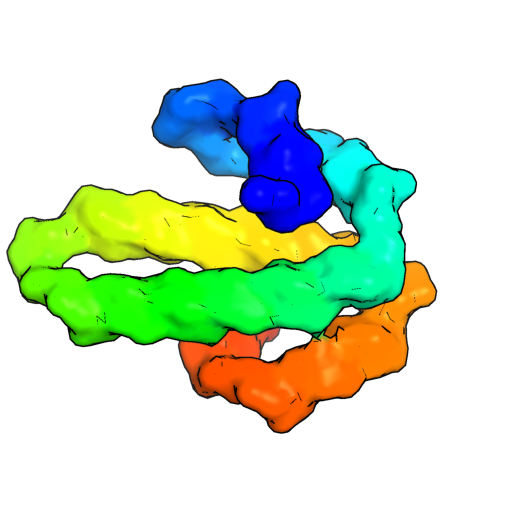1 84 ? -8.978 -6.244 3.729 1.00 96.62 84 GLU A O 1
ATOM 641 N N . VAL A 1 85 ? -8.093 -5.692 5.725 1.00 94.81 85 VAL A N 1
ATOM 642 C CA . VAL A 1 85 ? -6.703 -5.974 5.340 1.00 94.81 85 VAL A CA 1
ATOM 643 C C . VAL A 1 85 ? -6.517 -7.469 5.102 1.00 94.81 85 VAL A C 1
ATOM 645 O O . VAL A 1 85 ? -5.987 -7.846 4.062 1.00 94.81 85 VAL A O 1
ATOM 648 N N . GLU A 1 86 ? -6.999 -8.323 6.004 1.00 95.62 86 GLU A N 1
ATOM 649 C CA . GLU A 1 86 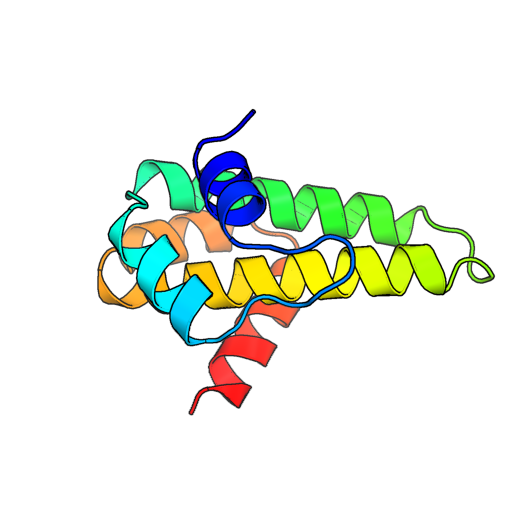? -6.931 -9.779 5.843 1.00 95.62 86 GLU A CA 1
ATOM 650 C C . GLU A 1 86 ? -7.675 -10.246 4.584 1.00 95.62 86 GLU A C 1
ATOM 652 O O . GLU A 1 86 ? -7.112 -10.965 3.758 1.00 95.62 86 GLU A O 1
ATOM 657 N N . ALA A 1 87 ? -8.909 -9.775 4.384 1.00 95.81 87 ALA A N 1
ATOM 658 C CA . ALA A 1 87 ? -9.713 -10.120 3.217 1.00 95.81 87 ALA A CA 1
ATOM 659 C C . ALA A 1 87 ? -9.073 -9.652 1.901 1.00 95.81 87 ALA A C 1
ATOM 661 O O . ALA A 1 87 ? -9.126 -10.370 0.904 1.00 95.81 87 ALA A O 1
ATOM 662 N N . ALA A 1 88 ? -8.462 -8.463 1.884 1.00 94.81 88 ALA A N 1
ATOM 663 C CA . ALA A 1 88 ? -7.774 -7.958 0.702 1.00 94.81 88 ALA A CA 1
ATOM 664 C C . ALA A 1 88 ? -6.496 -8.757 0.398 1.00 94.81 88 ALA A C 1
ATOM 666 O O . ALA A 1 88 ? -6.238 -9.063 -0.764 1.00 94.81 88 ALA A O 1
ATOM 667 N N . LEU A 1 89 ? -5.721 -9.129 1.423 1.00 95.44 89 LEU A N 1
ATOM 668 C CA . LEU A 1 89 ? -4.484 -9.898 1.256 1.00 95.44 89 LEU A CA 1
ATOM 669 C C . LEU A 1 89 ? -4.729 -11.360 0.865 1.00 95.44 89 LEU A C 1
ATOM 671 O O . LEU A 1 89 ? -3.882 -11.948 0.202 1.00 95.44 89 LEU A O 1
ATOM 675 N N . ALA A 1 90 ? -5.885 -11.941 1.197 1.00 95.06 90 ALA A N 1
ATOM 676 C CA . ALA A 1 90 ? -6.213 -13.326 0.845 1.00 95.06 90 ALA A CA 1
ATOM 677 C C . ALA A 1 90 ? -6.159 -13.625 -0.669 1.00 95.06 90 ALA A C 1
ATOM 679 O O . ALA A 1 90 ? -5.993 -14.780 -1.056 1.00 95.06 90 ALA A O 1
ATOM 680 N N . GLY A 1 91 ? -6.309 -12.603 -1.518 1.00 91.31 91 GLY A N 1
ATOM 681 C CA . GLY A 1 91 ? -6.200 -12.710 -2.976 1.00 91.31 91 GLY A CA 1
ATOM 682 C C . GLY A 1 91 ? -4.984 -12.004 -3.582 1.00 91.31 91 GLY A C 1
ATOM 683 O O . GLY A 1 91 ? -4.940 -11.868 -4.802 1.00 91.31 91 GLY A O 1
ATOM 684 N N . ALA A 1 92 ? -4.050 -11.515 -2.764 1.00 94.62 92 ALA A N 1
ATOM 685 C CA . ALA A 1 92 ? -2.894 -10.758 -3.234 1.00 94.62 92 ALA A CA 1
ATOM 686 C C . ALA A 1 92 ? -1.807 -11.663 -3.834 1.00 94.62 92 ALA A C 1
ATOM 688 O O . ALA A 1 92 ? -1.720 -12.856 -3.527 1.00 94.62 92 ALA A O 1
ATOM 689 N N . SER A 1 93 ? -0.946 -11.078 -4.665 1.00 94.75 93 SER A N 1
ATOM 690 C CA . SER A 1 93 ? 0.228 -11.770 -5.208 1.00 94.75 93 SER A CA 1
ATOM 691 C C . SER A 1 93 ? 1.212 -12.189 -4.100 1.00 94.75 93 SER A C 1
ATOM 693 O O . SER A 1 93 ? 1.297 -11.519 -3.059 1.00 94.75 93 SER A O 1
ATOM 695 N N . PRO A 1 94 ? 1.996 -13.268 -4.304 1.00 94.25 94 PRO A N 1
ATOM 696 C CA . PRO A 1 94 ? 3.064 -13.661 -3.384 1.00 94.25 94 PRO A CA 1
ATOM 697 C C . PRO A 1 94 ? 4.035 -12.520 -3.051 1.00 94.25 94 PRO A C 1
ATOM 699 O O . PRO A 1 94 ? 4.467 -12.383 -1.908 1.00 94.25 94 PRO A O 1
ATOM 702 N N . GLU A 1 95 ? 4.339 -11.666 -4.024 1.00 92.19 95 GLU A N 1
ATOM 703 C CA . GLU A 1 95 ? 5.232 -10.517 -3.901 1.00 92.19 95 GLU A CA 1
ATOM 704 C C . GLU A 1 95 ? 4.645 -9.456 -2.965 1.00 92.19 95 GLU A C 1
ATOM 706 O O . GLU A 1 95 ? 5.337 -8.968 -2.065 1.00 92.19 95 GLU A O 1
ATOM 711 N N . THR A 1 96 ? 3.360 -9.127 -3.131 1.00 93.81 96 THR A N 1
ATOM 712 C CA . THR A 1 96 ? 2.648 -8.211 -2.229 1.00 93.81 96 THR A CA 1
ATOM 713 C C . THR A 1 96 ? 2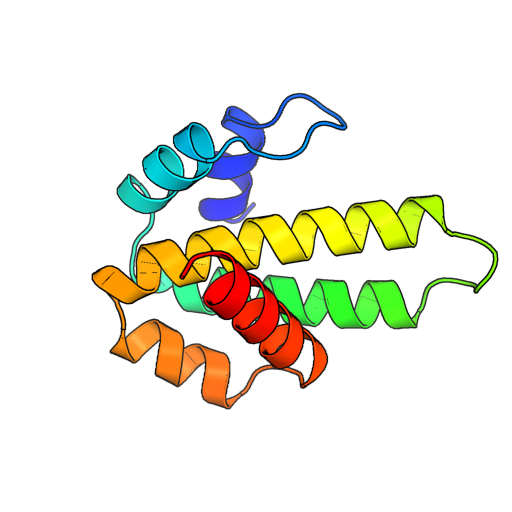.613 -8.765 -0.808 1.00 93.81 96 THR A C 1
ATOM 715 O O . THR A 1 96 ? 2.901 -8.031 0.142 1.00 93.81 96 THR A O 1
ATOM 718 N N . LEU A 1 97 ? 2.315 -10.058 -0.646 1.00 95.25 97 LEU A N 1
ATOM 719 C CA . LEU A 1 97 ? 2.309 -10.722 0.660 1.00 95.25 97 LEU A CA 1
ATOM 720 C C . LEU A 1 97 ? 3.686 -10.654 1.332 1.00 95.25 97 LEU A C 1
ATOM 722 O O . LEU A 1 97 ? 3.785 -10.225 2.484 1.00 95.25 97 LEU A O 1
ATOM 726 N N . ALA A 1 98 ? 4.748 -10.997 0.599 1.00 94.19 98 ALA A N 1
ATOM 727 C CA . ALA A 1 98 ? 6.120 -10.961 1.096 1.00 94.19 98 ALA A CA 1
ATOM 728 C C . ALA A 1 98 ? 6.545 -9.544 1.510 1.00 94.19 98 ALA A C 1
ATOM 730 O O . ALA A 1 98 ? 7.175 -9.367 2.555 1.00 94.19 98 ALA A O 1
ATOM 731 N N . MET A 1 99 ? 6.166 -8.523 0.734 1.00 94.25 99 MET A N 1
ATOM 732 C CA . MET A 1 99 ? 6.441 -7.125 1.070 1.00 94.25 99 MET A CA 1
ATOM 733 C C . MET A 1 99 ? 5.736 -6.703 2.367 1.00 94.25 99 MET A C 1
ATOM 735 O O . MET A 1 99 ? 6.370 -6.146 3.267 1.00 94.25 99 MET A O 1
ATOM 739 N N . VAL A 1 100 ? 4.434 -6.983 2.497 1.00 93.69 100 VAL A N 1
ATOM 740 C CA . VAL A 1 100 ? 3.663 -6.641 3.706 1.00 93.69 100 VAL A CA 1
ATOM 741 C C . VAL A 1 100 ? 4.220 -7.359 4.934 1.00 93.69 100 VAL A C 1
ATOM 743 O O . VAL A 1 100 ? 4.369 -6.744 5.995 1.00 93.69 100 VAL A O 1
ATOM 746 N N . GLU A 1 101 ? 4.586 -8.632 4.798 1.00 93.62 101 GLU A N 1
ATOM 747 C CA . GLU A 1 101 ? 5.210 -9.407 5.867 1.00 93.62 101 GLU A CA 1
ATOM 748 C C . GLU A 1 101 ? 6.567 -8.818 6.279 1.00 93.62 101 GLU A C 1
ATOM 750 O O . GLU A 1 101 ? 6.827 -8.638 7.474 1.00 93.62 101 GLU A O 1
ATOM 755 N N . ALA A 1 102 ? 7.417 -8.468 5.308 1.00 92.31 102 ALA A N 1
ATOM 756 C CA . ALA A 1 102 ? 8.730 -7.880 5.559 1.00 92.31 102 ALA A CA 1
ATOM 757 C C . ALA A 1 102 ? 8.623 -6.558 6.332 1.00 92.31 102 ALA A C 1
ATOM 759 O O . ALA A 1 102 ? 9.312 -6.373 7.339 1.00 92.31 102 ALA A O 1
ATOM 760 N N . VAL A 1 103 ? 7.715 -5.670 5.918 1.00 90.50 103 VAL A N 1
ATOM 761 C CA . VAL A 1 103 ? 7.475 -4.392 6.605 1.00 90.50 103 VAL A CA 1
ATOM 762 C C . VAL A 1 103 ? 6.886 -4.607 8.000 1.00 90.50 103 VAL A C 1
ATOM 764 O O . VAL A 1 103 ? 7.341 -3.988 8.963 1.00 90.50 103 VAL A O 1
ATOM 767 N N . THR A 1 104 ? 5.922 -5.519 8.141 1.00 88.06 104 THR A N 1
ATOM 768 C CA . THR A 1 104 ? 5.289 -5.814 9.437 1.00 88.06 104 THR A CA 1
ATOM 769 C C . THR A 1 104 ? 6.296 -6.387 10.435 1.00 88.06 104 THR A C 1
ATOM 771 O O . THR A 1 104 ? 6.231 -6.075 11.624 1.00 88.06 104 THR A O 1
ATOM 774 N N . ARG A 1 105 ? 7.249 -7.208 9.974 1.00 87.00 105 ARG A N 1
ATOM 775 C CA . ARG A 1 105 ? 8.328 -7.751 10.810 1.00 87.00 105 ARG A CA 1
ATOM 776 C C . ARG A 1 105 ? 9.334 -6.676 11.222 1.00 87.00 105 ARG A C 1
ATOM 778 O O . ARG A 1 105 ? 9.760 -6.686 12.368 1.00 87.00 105 ARG A O 1
ATOM 785 N N . ALA A 1 106 ? 9.694 -5.764 10.320 1.00 79.06 106 ALA A N 1
ATOM 786 C CA . ALA A 1 106 ? 10.656 -4.695 10.598 1.00 79.06 106 ALA A CA 1
ATOM 787 C C . ALA A 1 106 ? 10.127 -3.617 11.566 1.00 79.06 106 ALA A C 1
ATOM 789 O O . ALA A 1 106 ? 10.915 -2.882 12.153 1.00 79.06 106 ALA A O 1
ATOM 790 N N . GLY A 1 107 ? 8.803 -3.500 11.715 1.00 65.06 107 GLY A N 1
ATOM 791 C CA . GLY A 1 107 ? 8.156 -2.563 12.638 1.00 65.06 107 GLY A CA 1
ATOM 792 C C . GLY A 1 107 ? 7.889 -3.098 14.054 1.00 65.06 107 GLY A C 1
ATOM 793 O O . GLY A 1 107 ? 7.267 -2.376 14.836 1.00 65.06 107 GLY A O 1
ATOM 794 N N . LYS A 1 108 ? 8.289 -4.339 14.367 1.00 55.28 108 LYS A N 1
ATOM 795 C CA . LYS A 1 108 ? 8.234 -4.942 15.713 1.00 55.28 108 LYS A CA 1
ATOM 796 C C . LYS A 1 108 ? 9.571 -4.797 16.426 1.00 55.28 108 LYS A C 1
ATOM 798 O O . LYS A 1 108 ? 9.525 -4.586 17.656 1.00 55.28 108 LYS A O 1
#

pLDDT: mean 88.02, std 8.53, range [55.28, 96.62]

Secondary structure (DSSP, 8-state):
--HHHHHHHTT--TT-PPPHHHHHHHHTT--HHHHHHHHHHHHHHHHHHHTS-TT-HHHHHHHHHHHHHHHHHHHHHTTT-HHHHHHHHTTS-HHHHHHHHHHHHHT-

Radius of gyration: 13.25 Å; chains: 1; bounding box: 32×29×34 Å

Organism: NCBI:txid2798801

Sequence (108 aa):
MLKFQRVLADRQPPGSALSQADIAAAVGLLGADDVAAIVRWMDRLAGERDELPDWDGDAADDIWRAQRDLAMLLTGLGKRFAGEVEAALAGASPETLAMVEAVTRAGK

Foldseek 3Di:
DDPLVVLVVVQDDPPDFGDLVSLLVSLVVDDLVVLLVLLVVLQVLVVVLVPDDPVPVVSNVVSLSSLLSSLSNLLSNCVPNVVSNVVSCVPGDPSSVVSNVVNNVVVD